Protein AF-A0A2S9G7L7-F1 (afdb_monomer)

Structure (mmCIF, N/CA/C/O backbone):
data_AF-A0A2S9G7L7-F1
#
_entry.id   AF-A0A2S9G7L7-F1
#
loop_
_atom_site.group_PDB
_atom_site.id
_atom_site.type_symbol
_atom_site.label_atom_id
_atom_site.label_alt_id
_atom_site.label_comp_id
_atom_site.label_asym_id
_atom_site.label_entity_id
_atom_site.label_seq_id
_atom_site.pdbx_PDB_ins_code
_atom_site.Cartn_x
_atom_site.Cartn_y
_atom_site.Cartn_z
_atom_site.occupancy
_atom_site.B_iso_or_equiv
_atom_site.auth_seq_id
_atom_site.auth_comp_id
_atom_site.auth_asym_id
_atom_site.auth_atom_id
_atom_site.pdbx_PDB_model_num
ATOM 1 N N . ASP A 1 1 ? -1.695 30.309 4.933 1.00 81.88 1 ASP A N 1
ATOM 2 C CA . ASP A 1 1 ? -0.537 30.529 5.831 1.00 81.88 1 ASP A CA 1
ATOM 3 C C . ASP A 1 1 ? 0.661 29.643 5.469 1.00 81.88 1 ASP A C 1
ATOM 5 O O . ASP A 1 1 ? 1.765 29.973 5.874 1.00 81.88 1 ASP A O 1
ATOM 9 N N . GLY A 1 2 ? 0.486 28.598 4.645 1.00 87.62 2 GLY A N 1
ATOM 10 C CA . GLY A 1 2 ? 1.594 27.748 4.183 1.00 87.62 2 GLY A CA 1
ATOM 11 C C . GLY A 1 2 ? 1.940 26.628 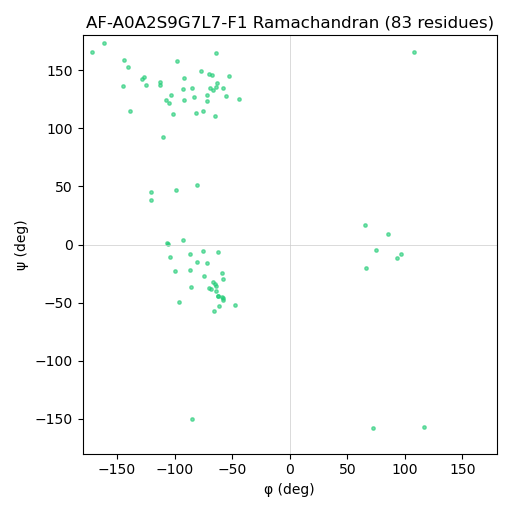5.165 1.00 87.62 2 GLY A C 1
ATOM 12 O O . GLY A 1 2 ? 2.939 25.938 4.985 1.00 87.62 2 GLY A O 1
ATOM 13 N N . THR A 1 3 ? 1.115 26.443 6.192 1.00 87.19 3 THR A N 1
ATOM 14 C CA . THR A 1 3 ? 1.285 25.404 7.201 1.00 87.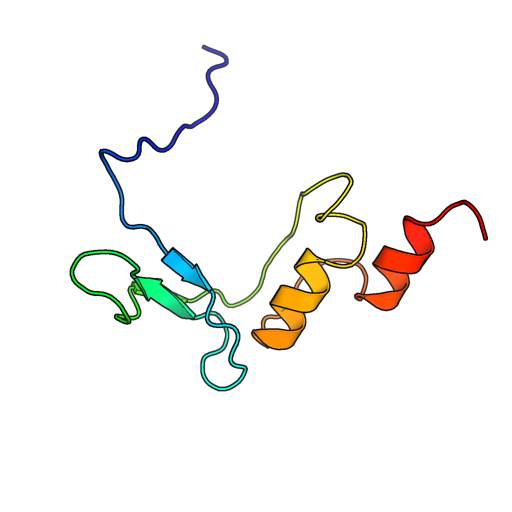19 3 THR A CA 1
ATOM 15 C C . THR A 1 3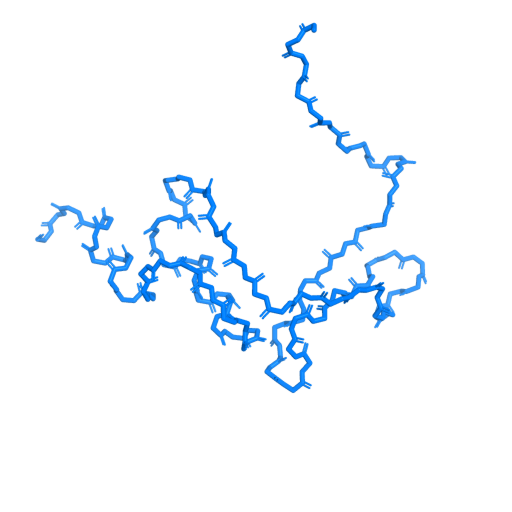 ? 0.701 24.098 6.678 1.00 87.19 3 THR A C 1
ATOM 17 O O . THR A 1 3 ? -0.448 24.051 6.238 1.00 87.19 3 THR A O 1
ATOM 20 N N . LEU A 1 4 ? 1.497 23.029 6.704 1.00 84.25 4 LEU A N 1
ATOM 21 C CA . LEU A 1 4 ? 1.007 21.698 6.364 1.00 84.25 4 LEU A CA 1
ATOM 22 C C . LEU A 1 4 ? 0.055 21.198 7.462 1.00 84.25 4 LEU A C 1
ATOM 24 O O . LEU A 1 4 ? 0.271 21.504 8.639 1.00 84.25 4 LEU A O 1
ATOM 28 N N . PRO A 1 5 ? -0.978 20.415 7.109 1.00 81.31 5 PRO A N 1
ATOM 29 C CA . PRO A 1 5 ? -1.764 19.707 8.107 1.00 81.31 5 PRO A CA 1
ATOM 30 C C . PRO A 1 5 ? -0.843 18.797 8.929 1.00 81.31 5 PRO A C 1
ATOM 32 O O . PRO A 1 5 ? 0.014 18.105 8.380 1.00 81.31 5 PRO A O 1
ATOM 35 N N . ALA A 1 6 ? -1.019 18.812 10.248 1.00 80.44 6 ALA A N 1
ATOM 36 C CA . ALA A 1 6 ? -0.239 18.010 11.180 1.00 80.44 6 ALA A CA 1
ATOM 37 C C . ALA A 1 6 ? -1.174 17.231 12.110 1.00 80.44 6 ALA A C 1
ATOM 39 O O . ALA A 1 6 ? -2.206 17.749 12.537 1.00 80.44 6 ALA A O 1
ATOM 40 N N . VAL A 1 7 ? -0.789 15.998 12.439 1.00 77.69 7 VAL A N 1
ATOM 41 C CA . VAL A 1 7 ? -1.442 15.176 13.465 1.00 77.69 7 VAL A CA 1
ATOM 42 C C . VAL A 1 7 ? -0.537 15.180 14.693 1.00 77.69 7 VAL A C 1
ATOM 44 O O . VAL A 1 7 ? 0.635 14.820 14.597 1.00 77.69 7 VAL A O 1
ATOM 47 N N . SER A 1 8 ? -1.048 15.621 15.842 1.00 75.94 8 SER A N 1
ATOM 48 C CA . SER A 1 8 ? -0.326 15.539 17.115 1.00 75.94 8 SER A CA 1
ATOM 49 C C . SER A 1 8 ? -0.671 14.234 17.829 1.00 75.94 8 SER A C 1
ATOM 51 O O . SER A 1 8 ? -1.826 13.832 17.842 1.00 75.94 8 SER A O 1
ATOM 53 N N . GLY A 1 9 ? 0.290 13.605 18.515 1.00 69.25 9 GLY A N 1
ATOM 54 C CA . GLY A 1 9 ? 0.031 12.387 19.308 1.00 69.25 9 GLY A CA 1
ATOM 55 C C . GLY A 1 9 ? -0.955 12.573 20.475 1.00 69.25 9 GLY A C 1
ATOM 56 O O . GLY A 1 9 ? -1.337 11.610 21.124 1.00 69.25 9 GLY A O 1
ATOM 57 N N . SER A 1 10 ? -1.373 13.812 20.750 1.00 74.50 10 SER A N 1
ATOM 58 C CA . SER A 1 10 ? -2.415 14.158 21.721 1.00 74.50 10 SER A CA 1
ATOM 59 C C . SER A 1 10 ? -3.839 14.131 21.150 1.00 74.50 10 SER A C 1
ATOM 61 O O . SER A 1 10 ? -4.787 14.295 21.917 1.00 74.50 10 SER A O 1
ATOM 63 N N . SER A 1 11 ? -4.017 13.974 19.831 1.00 74.50 11 SER A N 1
ATOM 64 C CA . SER A 1 11 ? -5.341 13.911 19.207 1.00 74.50 11 SER A CA 1
ATOM 65 C C . SER A 1 11 ? -5.370 12.954 18.017 1.00 74.50 11 SER A C 1
ATOM 67 O O . SER A 1 11 ? -4.500 13.012 17.152 1.00 74.50 11 SER A O 1
ATOM 69 N N . GLY A 1 12 ? -6.423 12.146 17.930 1.00 82.38 12 GLY A N 1
ATOM 70 C CA . GLY A 1 12 ? -6.611 11.161 16.867 1.00 82.38 12 GLY A CA 1
ATOM 71 C C . GLY A 1 12 ? -6.414 9.731 17.358 1.00 82.38 12 GLY A C 1
ATOM 72 O O . GLY A 1 12 ? -5.916 9.490 18.456 1.00 82.38 12 GLY A O 1
ATOM 73 N N . THR A 1 13 ? -6.852 8.779 16.543 1.00 87.56 13 THR A N 1
ATOM 74 C CA . THR A 1 13 ? -6.682 7.349 16.800 1.00 87.56 13 THR A CA 1
ATOM 75 C C . THR A 1 13 ? -5.636 6.821 15.838 1.00 87.56 13 THR A C 1
ATOM 77 O O . THR A 1 13 ? -5.766 7.004 14.630 1.00 87.56 13 THR A O 1
ATOM 80 N N . GLU A 1 14 ? -4.590 6.195 16.368 1.00 91.00 14 GLU A N 1
ATOM 81 C CA . GLU A 1 14 ? -3.589 5.527 15.545 1.00 91.00 14 GLU A CA 1
ATOM 82 C C . GLU A 1 14 ? -4.207 4.282 14.900 1.00 91.00 14 GLU A C 1
ATOM 84 O O . GLU A 1 14 ? -4.930 3.528 15.557 1.00 91.00 14 GLU A O 1
ATOM 89 N N . LEU A 1 15 ? -3.949 4.095 13.605 1.00 93.38 15 LEU A N 1
ATOM 90 C CA . LEU A 1 15 ? -4.535 3.029 12.802 1.00 93.38 15 LEU A CA 1
ATOM 91 C C . LEU A 1 15 ? -3.444 2.220 12.101 1.00 93.38 15 LEU A C 1
ATOM 93 O O . LEU A 1 15 ? -2.476 2.786 11.595 1.00 93.38 15 LEU A O 1
ATOM 97 N N . ALA A 1 16 ? -3.658 0.913 11.981 1.00 95.19 16 ALA A N 1
ATOM 98 C CA . ALA A 1 16 ? -2.892 0.035 11.105 1.00 95.19 16 ALA A CA 1
ATOM 99 C C . ALA A 1 16 ? -3.772 -0.495 9.971 1.00 95.19 16 ALA A C 1
ATOM 101 O O . ALA A 1 16 ? -4.915 -0.891 10.194 1.00 95.19 16 ALA A O 1
ATOM 102 N N . LEU A 1 17 ? -3.222 -0.564 8.758 1.00 96.56 17 LEU A N 1
ATOM 103 C CA . LEU A 1 17 ? -3.843 -1.319 7.674 1.00 96.56 17 LEU A CA 1
ATOM 104 C C . LEU A 1 17 ? -3.692 -2.818 7.952 1.00 96.56 17 LEU A C 1
ATOM 106 O O . LEU A 1 17 ? -2.583 -3.300 8.194 1.00 96.56 17 LEU A O 1
ATOM 110 N N . ALA A 1 18 ? -4.794 -3.562 7.896 1.00 96.62 18 ALA A N 1
ATOM 111 C CA . ALA A 1 18 ? -4.761 -5.010 8.029 1.00 96.62 18 ALA A CA 1
ATOM 112 C C . ALA A 1 18 ? -3.996 -5.639 6.848 1.00 96.62 18 ALA A C 1
ATOM 114 O O . ALA A 1 18 ? -4.481 -5.657 5.719 1.00 96.62 18 ALA A O 1
ATOM 115 N N . ALA A 1 19 ? -2.814 -6.199 7.116 1.00 93.06 19 ALA A N 1
ATOM 116 C CA . ALA A 1 19 ? -2.029 -6.975 6.150 1.00 93.06 19 ALA A CA 1
ATOM 117 C C . ALA A 1 19 ? -2.555 -8.420 6.028 1.00 93.06 19 ALA A C 1
ATOM 119 O O . ALA A 1 19 ? -1.823 -9.392 6.207 1.00 93.06 19 ALA A O 1
ATOM 120 N N . ASP A 1 20 ? -3.862 -8.549 5.811 1.00 94.50 20 ASP A N 1
ATOM 121 C CA . ASP A 1 20 ? -4.577 -9.813 5.676 1.00 94.50 20 ASP A CA 1
ATOM 122 C C . ASP A 1 20 ? -5.602 -9.675 4.540 1.00 94.50 20 ASP A C 1
ATOM 124 O O . ASP A 1 20 ? -6.560 -8.907 4.685 1.00 94.50 20 ASP A O 1
ATOM 128 N N . PRO A 1 21 ? -5.461 -10.422 3.429 1.00 92.06 21 PRO A N 1
ATOM 129 C CA . PRO A 1 21 ? -6.387 -10.339 2.302 1.00 92.06 21 PRO A CA 1
ATOM 130 C C . PRO A 1 21 ? -7.843 -10.664 2.668 1.00 92.06 21 PRO A C 1
ATOM 132 O O . PRO A 1 21 ? -8.761 -10.186 1.998 1.00 92.06 21 PRO A O 1
ATOM 135 N N . ALA A 1 22 ? -8.089 -11.439 3.734 1.00 95.06 22 ALA A N 1
ATOM 136 C CA . ALA A 1 22 ? -9.442 -11.718 4.227 1.00 95.06 22 ALA A CA 1
ATOM 137 C C . ALA A 1 22 ? -10.090 -10.501 4.916 1.00 95.06 22 ALA A C 1
ATOM 139 O O . ALA A 1 22 ? -11.306 -10.462 5.103 1.00 95.06 22 ALA A O 1
ATOM 140 N N . ARG A 1 23 ? -9.284 -9.497 5.274 1.00 95.31 23 ARG A N 1
ATOM 141 C CA . ARG A 1 23 ? -9.677 -8.234 5.917 1.00 95.31 23 ARG A CA 1
ATOM 142 C C . ARG A 1 23 ? -9.286 -7.034 5.054 1.00 95.31 23 ARG A C 1
ATOM 144 O O . ARG A 1 23 ? -8.871 -5.996 5.568 1.00 95.31 23 ARG A O 1
ATOM 151 N N . ARG A 1 24 ? -9.435 -7.181 3.732 1.00 96.06 24 ARG A N 1
ATOM 152 C CA . ARG A 1 24 ? -9.036 -6.185 2.733 1.00 96.06 24 ARG A CA 1
ATOM 153 C C . ARG A 1 24 ? -9.441 -4.766 3.128 1.00 96.06 24 ARG A C 1
ATOM 155 O O . ARG A 1 24 ? -10.621 -4.486 3.338 1.00 96.06 24 ARG A O 1
ATOM 162 N N . GLY A 1 25 ? -8.456 -3.874 3.156 1.00 95.69 25 GLY A N 1
ATOM 163 C CA . GLY A 1 25 ? -8.666 -2.438 3.322 1.00 95.69 25 GLY A CA 1
ATOM 164 C C . GLY A 1 25 ? -9.027 -1.996 4.735 1.00 95.69 25 GLY A C 1
ATOM 165 O O . GLY A 1 25 ? -9.128 -0.793 4.951 1.00 95.69 25 GLY A O 1
ATOM 166 N N . GLN A 1 26 ? -9.216 -2.913 5.689 1.00 97.62 26 GLN A N 1
ATOM 167 C CA . GLN A 1 26 ? -9.617 -2.566 7.051 1.00 97.62 26 GLN A CA 1
ATOM 168 C C . GLN A 1 26 ? -8.512 -1.797 7.778 1.00 97.62 26 GLN A C 1
ATOM 170 O O . GLN A 1 26 ? -7.349 -2.204 7.782 1.00 97.62 26 GLN A O 1
ATOM 175 N N . LEU A 1 27 ? -8.905 -0.704 8.429 1.00 97.00 27 LEU A N 1
ATOM 176 C CA . LEU A 1 27 ? -8.064 0.091 9.312 1.00 97.00 27 LEU A CA 1
ATOM 177 C C . LEU A 1 27 ? -8.403 -0.259 10.761 1.00 97.00 27 LEU A C 1
ATOM 179 O O . LEU A 1 27 ? -9.510 0.010 11.238 1.00 97.00 27 LEU A O 1
ATOM 183 N N . LEU A 1 28 ? -7.442 -0.887 11.431 1.00 96.75 28 LEU A N 1
ATOM 184 C CA . LEU A 1 28 ? -7.542 -1.370 12.802 1.00 96.75 28 LEU A CA 1
ATOM 185 C C . LEU A 1 28 ? -7.026 -0.307 13.763 1.00 96.75 28 LEU A C 1
ATOM 187 O O . LEU A 1 28 ? -5.942 0.231 13.552 1.00 96.75 28 LEU A O 1
ATOM 191 N N . SER A 1 29 ? -7.764 -0.043 14.835 1.00 95.00 29 SER A N 1
ATOM 192 C CA . SER A 1 29 ? -7.300 0.806 15.933 1.00 95.00 29 SER A CA 1
ATOM 193 C C . SER A 1 29 ? -6.084 0.194 16.628 1.00 95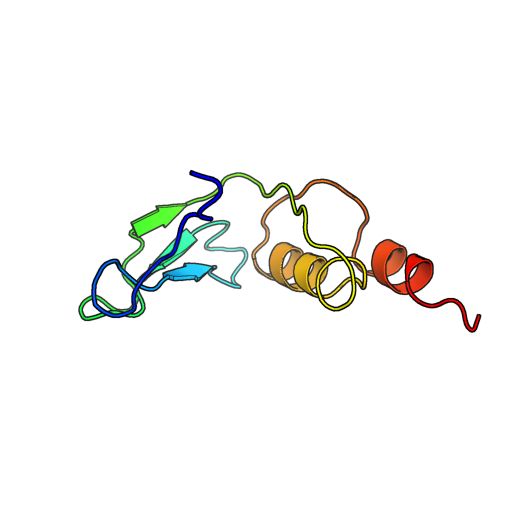.00 29 SER A C 1
ATOM 195 O O . SER A 1 29 ? -6.057 -1.012 16.886 1.00 95.00 29 SER A O 1
ATOM 197 N N . LEU A 1 30 ? -5.107 1.034 16.972 1.00 92.56 30 LEU A N 1
ATOM 198 C CA . LEU A 1 30 ? -3.977 0.695 17.846 1.00 92.56 30 LEU A CA 1
ATOM 199 C C . LEU A 1 30 ? -4.091 1.335 19.245 1.00 92.56 30 LEU A C 1
ATOM 201 O O . LEU A 1 30 ? -3.199 1.163 20.071 1.00 92.56 30 LEU A O 1
ATOM 205 N N . GLY A 1 31 ? -5.170 2.080 19.512 1.00 88.88 31 GLY A N 1
ATOM 206 C CA . GLY A 1 31 ? -5.414 2.760 20.790 1.00 88.88 31 GLY A CA 1
ATOM 207 C C . GLY A 1 31 ? -6.070 1.867 21.852 1.00 88.88 31 GLY A C 1
ATOM 208 O O . GLY A 1 31 ? -5.908 0.652 21.854 1.00 88.88 31 GLY A O 1
ATOM 209 N N . GLU A 1 32 ? -6.863 2.466 22.749 1.00 85.81 32 GLU A N 1
ATOM 210 C CA . GLU A 1 32 ? -7.541 1.733 23.839 1.00 85.81 32 GLU A CA 1
ATOM 211 C C . GLU A 1 32 ? -8.460 0.603 23.341 1.00 85.81 32 GLU A C 1
ATOM 213 O O . GLU A 1 32 ? -8.611 -0.415 24.010 1.00 85.81 32 GLU A O 1
ATOM 218 N N . ALA A 1 33 ? -9.026 0.759 22.142 1.00 87.62 33 ALA A N 1
ATOM 219 C CA . ALA A 1 33 ? -9.857 -0.233 21.468 1.00 87.62 33 ALA A CA 1
ATOM 220 C C . ALA A 1 33 ? -9.060 -1.036 20.418 1.00 87.62 33 ALA A C 1
ATOM 222 O O . ALA A 1 33 ? -9.467 -1.147 19.263 1.00 87.62 33 ALA A O 1
ATOM 223 N N . ALA A 1 34 ? -7.868 -1.519 20.784 1.00 92.69 34 ALA A N 1
ATOM 224 C CA . ALA A 1 34 ? -6.955 -2.172 19.850 1.00 92.69 34 ALA A CA 1
ATOM 225 C C . ALA A 1 34 ? -7.609 -3.362 19.121 1.00 92.69 34 ALA A C 1
ATOM 227 O O . ALA A 1 34 ? -8.139 -4.279 19.748 1.00 92.69 34 ALA A O 1
ATOM 228 N N . GLY A 1 35 ? -7.526 -3.363 17.789 1.00 92.44 35 GLY A N 1
ATOM 229 C CA . GLY A 1 35 ? -8.118 -4.391 16.927 1.00 92.44 35 GLY A CA 1
ATOM 230 C C . GLY A 1 35 ? -9.522 -4.075 16.407 1.00 92.44 35 GLY A C 1
ATOM 231 O O . GLY A 1 35 ? -9.962 -4.747 15.472 1.00 92.44 35 GLY A O 1
ATOM 232 N N . ASP A 1 36 ? -10.195 -3.045 16.930 1.00 96.00 36 ASP A N 1
ATOM 233 C CA . ASP A 1 36 ? -11.464 -2.582 16.365 1.00 96.00 36 ASP A CA 1
ATOM 234 C C . ASP A 1 36 ? -11.257 -2.040 14.948 1.00 96.00 36 ASP A C 1
ATOM 236 O O . ASP A 1 36 ? -10.331 -1.270 14.682 1.00 96.00 36 ASP A O 1
ATOM 240 N N . VAL A 1 37 ? -12.150 -2.418 14.032 1.00 96.44 37 VAL A N 1
ATOM 241 C CA . VAL A 1 37 ? -12.179 -1.881 12.668 1.00 96.44 37 VAL A CA 1
ATOM 242 C C . VAL A 1 37 ? -12.906 -0.543 12.698 1.00 96.44 37 VAL A C 1
ATOM 244 O O . VAL A 1 37 ? -14.113 -0.497 12.931 1.00 96.44 37 VAL A O 1
ATOM 247 N N . LEU A 1 38 ? -12.184 0.545 12.437 1.00 94.69 38 LEU A N 1
ATOM 248 C CA . LEU A 1 38 ? -12.754 1.896 12.480 1.00 94.69 38 LEU A CA 1
ATOM 249 C C . LEU A 1 38 ? -13.115 2.438 11.094 1.00 94.69 38 LEU A C 1
ATOM 251 O O . LEU A 1 38 ? -13.959 3.325 10.979 1.00 94.69 38 LEU A O 1
ATOM 255 N N . ALA A 1 39 ? -12.495 1.904 10.042 1.00 94.81 39 ALA A N 1
ATOM 256 C CA . ALA A 1 39 ? -12.774 2.259 8.656 1.00 94.81 39 ALA A CA 1
ATOM 257 C C . ALA A 1 39 ? -12.259 1.175 7.698 1.00 94.81 39 ALA A C 1
ATOM 259 O O . ALA A 1 39 ? -11.561 0.244 8.106 1.00 94.81 39 ALA A O 1
ATOM 260 N N . ALA A 1 40 ? -12.577 1.319 6.413 1.00 96.25 40 ALA A N 1
ATOM 261 C CA . ALA A 1 40 ? -11.960 0.542 5.350 1.00 96.25 40 ALA A CA 1
ATOM 262 C C . ALA A 1 40 ? -11.693 1.407 4.112 1.00 96.25 40 ALA A C 1
ATOM 264 O O . ALA A 1 40 ? -12.397 2.390 3.877 1.00 96.25 40 ALA A O 1
ATOM 265 N N . VAL A 1 41 ? -10.684 1.029 3.328 1.00 97.06 41 VAL A N 1
ATOM 266 C CA . VAL A 1 41 ? -10.375 1.627 2.022 1.00 97.06 41 VAL A CA 1
ATOM 267 C C . VAL A 1 41 ? -10.624 0.628 0.896 1.00 97.06 41 VAL A C 1
ATOM 269 O O . VAL A 1 41 ? -10.247 -0.539 0.988 1.00 97.06 41 VAL A O 1
ATOM 272 N N . ASP A 1 42 ? -11.228 1.092 -0.195 1.00 97.56 42 ASP A N 1
ATOM 273 C CA . ASP A 1 42 ? -11.476 0.256 -1.378 1.00 97.56 42 ASP A CA 1
ATOM 274 C C . ASP A 1 42 ? -10.292 0.224 -2.345 1.00 97.56 42 ASP A C 1
ATOM 276 O O . ASP A 1 42 ? -10.165 -0.710 -3.134 1.00 97.56 42 ASP A O 1
ATOM 280 N N . GLY A 1 43 ? -9.421 1.230 -2.275 1.00 96.94 43 GLY A N 1
ATOM 281 C CA . GLY A 1 43 ? -8.195 1.318 -3.050 1.00 96.94 43 GLY A CA 1
ATOM 282 C C . GLY A 1 43 ? -7.318 2.480 -2.598 1.00 96.94 43 GLY A C 1
ATOM 283 O O . GLY A 1 43 ? -7.764 3.361 -1.860 1.00 96.94 43 GLY A O 1
ATOM 284 N N . VAL A 1 44 ? -6.059 2.474 -3.031 1.00 97.94 44 VAL A N 1
ATOM 285 C CA . VAL A 1 44 ? -5.051 3.463 -2.620 1.00 97.94 44 VAL A CA 1
ATOM 286 C C . VAL A 1 44 ? -4.431 4.146 -3.835 1.00 97.94 44 VAL A C 1
ATOM 288 O O . VAL A 1 44 ? -4.079 3.505 -4.822 1.00 97.94 44 VAL A O 1
ATOM 291 N N . PHE A 1 45 ? -4.261 5.463 -3.755 1.00 98.25 45 PHE A N 1
ATOM 292 C CA . PHE A 1 45 ? -3.489 6.237 -4.724 1.00 98.25 45 PHE A CA 1
ATOM 293 C C . PHE A 1 45 ? -2.198 6.712 -4.038 1.00 98.25 45 PHE A C 1
ATOM 295 O O . PHE A 1 45 ? -2.213 7.751 -3.374 1.00 98.25 45 PHE A O 1
ATOM 302 N N . PRO A 1 46 ? -1.085 5.961 -4.141 1.00 96.25 46 PRO A N 1
ATOM 303 C CA . PRO A 1 46 ? 0.168 6.358 -3.517 1.00 96.25 46 PRO A CA 1
ATOM 304 C C . PRO A 1 46 ? 0.787 7.543 -4.271 1.00 96.25 46 PRO A C 1
A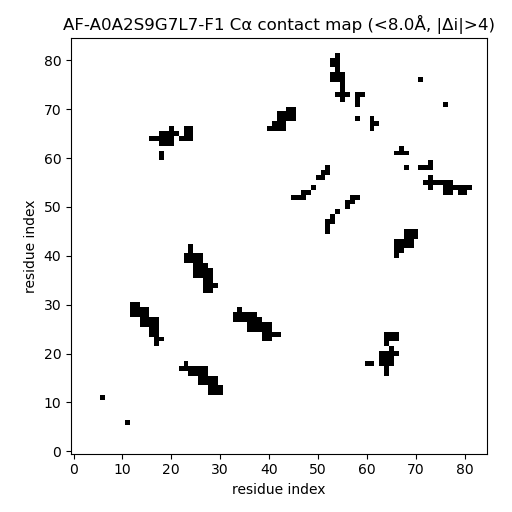TOM 306 O O . PRO A 1 46 ? 1.035 7.476 -5.471 1.00 96.25 46 PRO A O 1
ATOM 309 N N . VAL A 1 47 ? 1.046 8.632 -3.548 1.00 96.12 47 VAL A N 1
ATOM 310 C CA . VAL A 1 47 ? 1.753 9.835 -4.030 1.00 96.12 47 VAL A CA 1
ATOM 311 C C . VAL A 1 47 ? 3.007 10.077 -3.187 1.00 96.12 47 VAL A C 1
ATOM 313 O O . VAL A 1 47 ? 3.268 11.176 -2.701 1.00 96.12 47 VAL A O 1
ATOM 316 N N . LEU A 1 48 ? 3.742 8.991 -2.944 1.00 94.88 48 LEU A N 1
ATOM 317 C CA . LEU A 1 48 ? 4.974 8.964 -2.164 1.00 94.88 48 LEU A CA 1
ATOM 318 C C . LEU A 1 48 ? 6.158 8.865 -3.125 1.00 94.88 48 LEU A C 1
ATOM 320 O O . LEU A 1 48 ? 6.178 7.978 -3.972 1.00 94.88 48 LEU A O 1
ATOM 324 N N . HIS A 1 49 ? 7.134 9.754 -2.973 1.00 93.00 49 HIS A N 1
ATOM 325 C CA . HIS A 1 49 ? 8.362 9.745 -3.766 1.00 93.00 49 HIS A CA 1
ATOM 326 C C . HIS A 1 49 ? 9.511 9.060 -3.025 1.00 93.00 49 HIS A C 1
ATOM 328 O O . HIS A 1 49 ? 9.542 9.048 -1.793 1.00 93.00 49 HIS A O 1
ATOM 334 N N . GLY A 1 50 ? 10.504 8.589 -3.776 1.00 93.19 50 GLY A N 1
ATOM 335 C CA . GLY A 1 50 ? 11.752 8.064 -3.247 1.00 93.19 50 GLY A CA 1
ATOM 336 C C . GLY A 1 50 ? 11.612 6.697 -2.568 1.00 93.19 50 GLY A C 1
ATOM 337 O O . GLY A 1 50 ? 10.672 5.947 -2.854 1.00 93.19 50 GLY A O 1
ATOM 338 N N . PRO A 1 51 ? 12.563 6.352 -1.679 1.00 95.19 51 PRO A N 1
ATOM 339 C CA . PRO A 1 51 ? 12.544 5.096 -0.939 1.00 95.19 51 PRO A CA 1
ATOM 340 C C . PRO A 1 51 ? 11.218 4.869 -0.217 1.00 95.19 51 PRO A C 1
ATOM 342 O O . PRO A 1 51 ? 10.581 5.807 0.265 1.00 95.19 51 PRO A O 1
ATOM 345 N N . TYR A 1 52 ? 10.816 3.609 -0.151 1.00 96.69 52 TYR A N 1
ATOM 346 C CA . TYR A 1 52 ? 9.537 3.115 0.350 1.00 96.69 52 TYR A CA 1
ATOM 347 C C . TYR A 1 52 ? 8.291 3.506 -0.464 1.00 96.69 52 TYR A C 1
ATOM 349 O O . TYR A 1 52 ? 7.257 2.850 -0.330 1.00 96.69 52 TYR A O 1
ATOM 357 N N . GLY A 1 53 ? 8.362 4.555 -1.290 1.00 97.00 53 GLY A N 1
ATOM 358 C CA . GLY A 1 53 ? 7.261 5.026 -2.134 1.00 97.00 53 GLY A CA 1
ATOM 359 C C . GLY A 1 53 ? 7.319 4.492 -3.563 1.00 97.00 53 GLY A C 1
ATOM 360 O O . GLY A 1 53 ? 6.329 3.964 -4.072 1.00 97.00 53 GLY A O 1
ATOM 361 N N . GLU A 1 54 ? 8.480 4.613 -4.205 1.00 97.31 54 GLU A N 1
ATOM 362 C CA . GLU A 1 54 ? 8.682 4.285 -5.624 1.00 97.31 54 GLU A CA 1
ATOM 363 C C . GLU A 1 54 ? 9.411 2.946 -5.834 1.00 97.31 54 GLU A C 1
ATOM 365 O O . GLU A 1 54 ? 9.429 2.439 -6.950 1.00 97.31 54 GLU A O 1
ATOM 370 N N . ASP A 1 55 ? 9.964 2.346 -4.774 1.00 97.12 55 ASP A N 1
ATOM 371 C CA . ASP A 1 55 ? 10.857 1.174 -4.823 1.00 97.12 55 ASP A CA 1
ATOM 372 C C . ASP A 1 55 ? 10.166 -0.195 -4.683 1.00 97.12 55 ASP A C 1
ATOM 374 O O . ASP A 1 55 ? 10.833 -1.226 -4.638 1.00 97.12 55 ASP A O 1
ATOM 378 N N . GLY A 1 56 ? 8.835 -0.228 -4.610 1.00 98.06 56 GLY A N 1
ATOM 379 C CA . GLY A 1 56 ? 8.062 -1.462 -4.455 1.00 98.06 56 GLY A CA 1
ATOM 380 C C . GLY A 1 56 ? 7.669 -1.784 -3.008 1.00 98.06 56 GLY A C 1
ATOM 381 O O . GLY A 1 56 ? 6.870 -2.698 -2.799 1.00 98.06 56 GLY A O 1
ATOM 382 N N . THR A 1 57 ? 8.166 -1.052 -2.003 1.00 97.88 57 THR A N 1
ATOM 383 C CA . THR A 1 57 ? 7.875 -1.359 -0.589 1.00 97.88 57 THR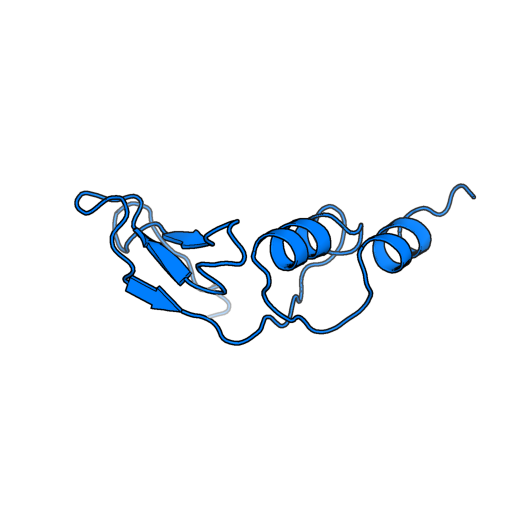 A CA 1
ATOM 384 C C . THR A 1 57 ? 6.398 -1.167 -0.244 1.00 97.88 57 THR A C 1
ATOM 386 O O . THR A 1 57 ? 5.746 -2.103 0.227 1.00 97.88 57 THR A O 1
ATOM 389 N N . ILE A 1 58 ? 5.839 0.031 -0.468 1.00 97.69 58 ILE A N 1
ATOM 390 C CA . ILE A 1 58 ? 4.425 0.295 -0.159 1.00 97.69 58 ILE A CA 1
ATOM 391 C C . ILE A 1 58 ? 3.499 -0.543 -1.043 1.00 97.69 58 ILE A C 1
ATOM 393 O O . ILE A 1 58 ? 2.465 -1.015 -0.579 1.00 97.69 58 ILE A O 1
ATOM 397 N N . GLN A 1 59 ? 3.902 -0.795 -2.288 1.00 98.50 59 GLN A N 1
ATOM 398 C CA . GLN A 1 59 ? 3.204 -1.684 -3.212 1.00 98.50 59 GLN A CA 1
ATOM 399 C C . GLN A 1 59 ? 3.077 -3.089 -2.611 1.00 98.50 59 GLN A C 1
ATOM 401 O O . GLN A 1 59 ? 1.981 -3.639 -2.571 1.00 98.50 59 GLN A O 1
ATOM 406 N N . GLY A 1 60 ? 4.163 -3.630 -2.049 1.00 98.00 60 GLY A N 1
ATOM 407 C CA . GLY A 1 60 ? 4.166 -4.950 -1.417 1.00 98.00 60 GLY A CA 1
ATOM 408 C C . GLY A 1 60 ? 3.259 -5.020 -0.190 1.00 98.00 60 GLY A C 1
ATOM 409 O O . GLY A 1 60 ? 2.522 -5.992 -0.027 1.00 98.00 60 GLY A O 1
ATOM 410 N N . LEU A 1 61 ? 3.241 -3.970 0.640 1.00 97.38 61 LEU A N 1
ATOM 411 C CA . LEU A 1 61 ? 2.290 -3.875 1.753 1.00 97.38 61 LEU A CA 1
ATOM 412 C C . LEU A 1 61 ? 0.837 -3.928 1.256 1.00 97.38 61 LEU A C 1
ATOM 414 O O . LEU A 1 61 ? 0.015 -4.636 1.837 1.00 97.38 61 LEU A O 1
ATOM 418 N N . LEU A 1 62 ? 0.518 -3.189 0.191 1.00 97.81 62 LEU A N 1
ATOM 419 C CA . LEU A 1 62 ? -0.833 -3.128 -0.370 1.00 97.81 62 LEU A CA 1
ATOM 420 C C . LEU A 1 62 ? -1.246 -4.457 -1.018 1.00 97.81 62 LEU A C 1
ATOM 422 O O . LEU A 1 62 ? -2.386 -4.884 -0.829 1.00 97.81 62 LEU A O 1
ATOM 426 N N . GLU A 1 63 ? -0.324 -5.151 -1.694 1.00 97.62 63 GLU A N 1
ATOM 427 C CA . GLU A 1 63 ? -0.552 -6.504 -2.218 1.00 97.62 63 GLU A CA 1
ATOM 428 C C . GLU A 1 63 ? -0.834 -7.510 -1.087 1.00 97.62 63 GLU A C 1
ATOM 430 O O . GLU A 1 63 ? -1.801 -8.270 -1.175 1.00 97.62 63 GLU A O 1
ATOM 435 N N . LEU A 1 64 ? -0.067 -7.473 0.013 1.00 97.19 64 LEU A N 1
ATOM 436 C CA . LEU A 1 64 ? -0.311 -8.316 1.195 1.00 97.19 64 LEU A CA 1
ATOM 437 C C . LEU A 1 64 ? -1.644 -7.999 1.883 1.00 97.19 64 LEU A C 1
ATOM 439 O O . LEU A 1 64 ? -2.322 -8.904 2.363 1.00 97.19 64 LEU A O 1
ATOM 443 N N . ALA A 1 65 ? -2.047 -6.729 1.912 1.00 97.12 65 ALA A N 1
ATOM 444 C CA . ALA A 1 65 ? -3.354 -6.305 2.411 1.00 97.12 65 ALA A CA 1
ATOM 445 C C . ALA A 1 65 ? -4.507 -6.616 1.432 1.00 97.12 65 ALA A C 1
ATOM 447 O O . ALA A 1 65 ? -5.676 -6.384 1.750 1.00 97.12 65 ALA A O 1
ATOM 448 N N . GLY A 1 66 ? -4.202 -7.108 0.226 1.00 96.75 66 GLY A N 1
ATOM 449 C CA . GLY A 1 66 ? -5.174 -7.367 -0.835 1.00 96.75 66 GLY A CA 1
ATOM 450 C C . GLY A 1 66 ? -5.857 -6.108 -1.380 1.00 96.75 66 GLY A C 1
ATOM 451 O O . GLY A 1 66 ? -6.921 -6.220 -1.992 1.00 96.75 66 GLY A O 1
ATOM 452 N N . VAL A 1 67 ? -5.305 -4.915 -1.136 1.00 97.94 67 VAL A N 1
ATOM 453 C CA . VAL A 1 67 ? -5.913 -3.627 -1.498 1.00 97.94 67 VAL A CA 1
ATOM 454 C C . VAL A 1 67 ? -5.429 -3.201 -2.884 1.00 97.94 67 VAL A C 1
ATOM 456 O O . VAL A 1 67 ? -4.221 -3.081 -3.091 1.00 97.94 67 VAL A O 1
ATOM 459 N N . PRO A 1 68 ? -6.331 -2.934 -3.846 1.00 98.00 68 PRO A N 1
ATOM 460 C CA . PRO A 1 68 ? -5.918 -2.446 -5.155 1.00 98.00 68 PRO A CA 1
ATOM 461 C C . PRO A 1 68 ? -5.328 -1.038 -5.041 1.00 98.00 68 PRO A C 1
ATOM 463 O O . PRO A 1 68 ? -5.780 -0.218 -4.239 1.00 98.00 68 PRO A O 1
ATOM 466 N N . TYR A 1 69 ? -4.339 -0.728 -5.873 1.00 98.38 69 TYR A N 1
ATOM 467 C CA . TYR A 1 69 ? -3.700 0.581 -5.852 1.00 98.38 69 TYR A CA 1
ATOM 468 C C . TYR A 1 69 ? -3.300 1.061 -7.246 1.00 98.38 69 TYR A C 1
ATOM 470 O O . TYR A 1 69 ? -3.199 0.285 -8.196 1.00 98.38 69 TYR A O 1
ATOM 478 N N . VAL A 1 70 ? -3.120 2.374 -7.373 1.00 98.56 70 VAL A N 1
ATOM 479 C CA . VAL A 1 70 ? -2.744 3.026 -8.631 1.00 98.56 70 VAL A CA 1
ATOM 480 C C . VAL A 1 70 ? -1.228 2.986 -8.819 1.00 98.56 70 VAL A C 1
ATOM 482 O O . VAL A 1 70 ? -0.485 3.326 -7.902 1.00 98.56 70 VAL A O 1
ATOM 485 N N . GLY A 1 71 ? -0.773 2.641 -10.027 1.00 97.44 71 GLY A N 1
ATOM 486 C CA . GLY A 1 71 ? 0.638 2.701 -10.416 1.00 97.44 71 GLY A CA 1
ATOM 487 C C . GLY A 1 71 ? 1.238 1.340 -10.763 1.00 97.44 71 GLY A C 1
ATOM 488 O O . GLY A 1 71 ? 0.530 0.417 -11.162 1.00 97.44 71 GLY A O 1
ATOM 489 N N . ALA A 1 72 ? 2.564 1.245 -10.667 1.00 97.88 72 ALA A N 1
ATOM 490 C CA . ALA A 1 72 ? 3.323 0.044 -11.001 1.00 97.88 72 ALA A CA 1
ATOM 491 C C . ALA A 1 72 ? 3.234 -1.044 -9.908 1.00 97.88 72 ALA A C 1
ATOM 493 O O . ALA A 1 72 ? 3.111 -0.750 -8.721 1.00 97.88 72 ALA A O 1
ATOM 494 N N . GLY A 1 73 ? 3.315 -2.313 -10.323 1.00 98.06 73 GLY A N 1
ATOM 495 C CA . GLY A 1 73 ? 3.475 -3.474 -9.433 1.00 98.06 73 GLY A CA 1
ATOM 496 C C . GLY A 1 73 ? 4.808 -3.459 -8.673 1.00 98.06 73 GLY A C 1
ATOM 497 O O . GLY A 1 73 ? 5.735 -2.776 -9.108 1.00 98.06 73 GLY A O 1
ATOM 498 N N . VAL A 1 74 ? 4.949 -4.275 -7.618 1.00 98.38 74 VAL A N 1
ATOM 499 C CA . VAL A 1 74 ? 6.188 -4.373 -6.806 1.00 98.38 74 VAL A CA 1
ATOM 500 C C . VAL A 1 74 ? 7.449 -4.502 -7.666 1.00 98.38 74 VAL A C 1
ATOM 502 O O . VAL A 1 74 ? 8.378 -3.712 -7.525 1.00 98.38 74 VAL A O 1
ATOM 505 N N . LEU A 1 75 ? 7.467 -5.461 -8.599 1.00 98.00 75 LEU A N 1
ATOM 506 C CA . LEU A 1 75 ? 8.631 -5.715 -9.455 1.00 98.00 75 LEU A CA 1
ATOM 507 C C . LEU A 1 75 ? 8.975 -4.517 -10.348 1.00 98.00 75 LEU A C 1
ATOM 509 O O . LEU A 1 75 ? 10.142 -4.168 -10.488 1.00 98.00 75 LEU A O 1
ATOM 513 N N . ALA A 1 76 ? 7.968 -3.902 -10.969 1.00 97.69 76 ALA A N 1
ATOM 514 C CA . ALA A 1 76 ? 8.178 -2.789 -11.888 1.00 97.69 76 ALA A CA 1
ATOM 515 C C . ALA A 1 76 ? 8.638 -1.523 -11.148 1.00 97.69 76 ALA A C 1
ATOM 517 O O . ALA A 1 76 ? 9.496 -0.808 -11.654 1.00 97.69 76 ALA A O 1
ATOM 518 N N . SER A 1 77 ? 8.112 -1.280 -9.945 1.00 97.75 77 SER A N 1
ATOM 519 C CA . SER A 1 77 ? 8.586 -0.224 -9.049 1.00 97.75 77 SER A CA 1
ATOM 520 C C . SER A 1 77 ? 10.048 -0.439 -8.647 1.00 97.75 77 SER A C 1
ATOM 522 O O . SER A 1 77 ? 10.879 0.434 -8.885 1.00 97.75 77 SER A O 1
ATOM 524 N N . ALA A 1 78 ? 10.391 -1.628 -8.138 1.00 97.12 78 ALA A N 1
ATOM 525 C CA . ALA A 1 78 ? 11.761 -1.953 -7.738 1.00 97.12 78 ALA A CA 1
ATOM 526 C C . ALA A 1 78 ? 12.756 -1.802 -8.901 1.00 97.12 78 ALA A C 1
ATOM 528 O O . ALA A 1 78 ? 13.775 -1.129 -8.762 1.00 97.12 78 ALA A O 1
ATOM 529 N N . ALA A 1 79 ? 12.421 -2.356 -10.071 1.00 96.56 79 ALA A N 1
ATOM 530 C CA . ALA A 1 79 ? 13.256 -2.258 -11.266 1.00 96.56 79 ALA A CA 1
ATOM 531 C C . ALA A 1 79 ? 13.361 -0.826 -11.817 1.00 96.56 79 ALA A C 1
ATOM 533 O O . ALA A 1 79 ? 14.377 -0.468 -12.394 1.00 96.56 79 ALA A O 1
ATOM 534 N N . GLY A 1 80 ? 12.318 -0.002 -11.673 1.00 94.62 80 GLY A N 1
ATOM 535 C CA . GLY A 1 80 ? 12.356 1.397 -12.102 1.00 94.62 80 GLY A CA 1
ATOM 536 C C . GLY A 1 80 ? 13.179 2.298 -11.176 1.00 94.62 80 GLY A C 1
ATOM 537 O O . GLY A 1 80 ? 13.690 3.330 -11.621 1.00 94.62 80 GLY A O 1
ATOM 538 N N . MET A 1 81 ? 13.293 1.929 -9.899 1.00 95.06 81 MET A N 1
ATOM 539 C CA . MET A 1 81 ? 14.046 2.686 -8.900 1.00 95.06 81 MET A CA 1
ATOM 540 C C . MET A 1 81 ? 15.536 2.326 -8.891 1.00 95.06 81 MET A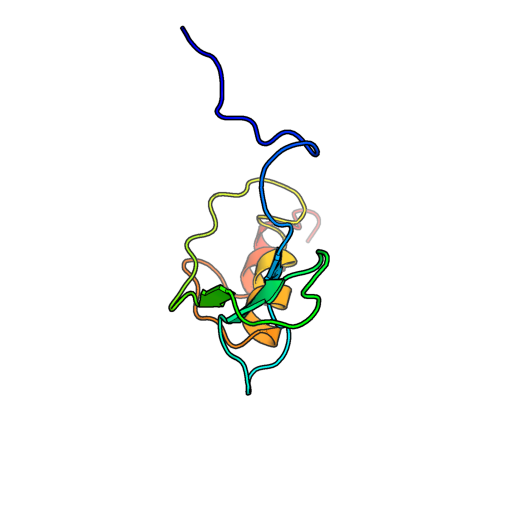 C 1
ATOM 542 O O . MET A 1 81 ? 16.373 3.212 -8.694 1.00 95.06 81 MET A O 1
ATOM 546 N N . ASP A 1 82 ? 15.872 1.055 -9.116 1.00 93.31 82 ASP A N 1
ATOM 547 C CA . ASP A 1 82 ? 17.257 0.601 -9.231 1.00 93.31 82 ASP A CA 1
ATOM 548 C C . ASP A 1 82 ? 17.849 1.002 -10.592 1.00 93.31 82 ASP A C 1
ATOM 550 O O . ASP A 1 82 ? 17.392 0.563 -11.643 1.00 93.31 82 ASP A O 1
ATOM 554 N N . LYS A 1 83 ? 18.857 1.879 -10.566 1.00 90.50 83 LYS A N 1
ATOM 555 C CA . LYS A 1 83 ? 19.532 2.409 -11.764 1.00 90.50 83 LYS A CA 1
ATOM 556 C C . LYS A 1 83 ? 20.916 1.811 -11.982 1.00 90.50 83 LYS A C 1
ATOM 558 O O . LYS A 1 83 ? 21.615 2.247 -12.897 1.00 90.50 83 LYS A O 1
ATOM 563 N N . GLU A 1 84 ? 21.351 0.905 -11.110 1.00 86.50 84 GLU A N 1
ATOM 564 C CA . GLU A 1 84 ? 22.664 0.275 -11.253 1.00 86.50 84 GLU A CA 1
ATOM 565 C C . GLU A 1 84 ? 22.654 -0.877 -12.268 1.00 86.50 84 GLU A C 1
ATOM 567 O O . GLU A 1 84 ? 23.723 -1.267 -12.742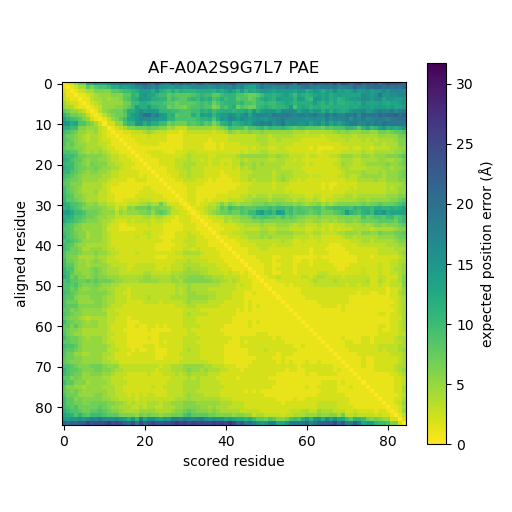 1.00 86.50 84 GLU A O 1
ATOM 572 N N . PHE A 1 85 ? 21.471 -1.372 -12.646 1.00 57.94 85 PHE A N 1
ATOM 573 C CA . PHE A 1 85 ? 21.276 -2.428 -13.644 1.00 57.94 85 PHE A CA 1
ATOM 574 C C . PHE A 1 85 ? 20.688 -1.913 -14.962 1.00 57.94 85 PHE A C 1
ATOM 576 O O . PHE A 1 85 ? 19.835 -0.999 -14.936 1.00 57.94 85 PHE A O 1
#

Nearest PDB structures (foldseek):
  3se7-assembly3_E  TM=9.110E-01  e=1.852E-04  unclassified
  3i12-assembly1_B  TM=8.798E-01  e=2.782E-04  Salmonella enterica subsp. enterica serovar Typhimurium
  7u56-assembly1_A  TM=8.858E-01  e=2.978E-04  Klebsiella pneumoniae subsp. pneumoniae HS11286
  3se7-assembly1_B  TM=8.938E-01  e=3.187E-04  unclassified
  4egq-assembly5_A-2  TM=9.511E-01  e=1.085E-02  Burkholderia pseudomallei 1710b

Radius of gyration: 15.37 Å; Cα contacts (8 Å, |Δi|>4): 132; chains: 1; bounding box: 35×42×38 Å

Foldseek 3Di:
DPDDDDDDPVDDFDWDQPLACVCAQFTATPPPRGRDGPDGDQAEEQPDDDPCRQQLNVLVSNVSSNHHYDDDHSVVSNVVRDPPD

Sequence (85 aa):
DGTLPAVSGSSGTELALAADPARRGQLLSLGEAAGDVLAAVDGVFPVLHGPYGEDGTIQGLLELAGVPYVGAGVLASAAGMDKEF

Mean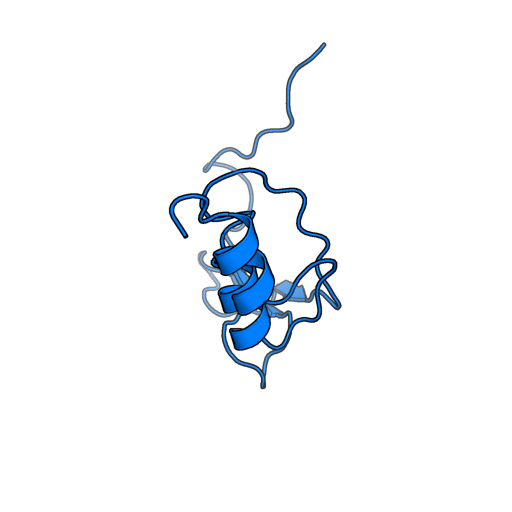 predicted aligned error: 4.73 Å

Secondary structure (DSSP, 8-state):
--PPP---TTSS--EEE---GGGTTEEEE-STTTT-EEEE-S-B-----STTTTSSHHHHHHHHTT--BSS--HHHHHHHH----

Solvent-accessible surface area (backbone atoms only — not comparable to full-atom values): 5077 Å² total; per-residue (Å²): 138,87,74,74,92,81,83,53,99,89,55,86,77,54,67,43,75,38,71,35,55,94,44,48,29,27,28,23,31,67,49,98,59,57,69,43,74,79,50,70,45,86,57,45,78,76,90,50,73,56,81,54,42,42,42,18,49,50,44,46,52,31,57,48,9,54,32,52,62,61,78,69,54,37,68,57,18,31,59,69,59,49,76,89,113

pLDDT: mean 92.84, std 7.48, range [57.94, 98.56]